Protein AF-A0A2L2XME9-F1 (afdb_monomer)

Foldseek 3Di:
DPDQDEAEACPDPVVVVVCVVVVRPHYDHPVVHNDDDPVVVVVVVVVCCVPDDPVVVVVVD

Structure (mmCIF, N/CA/C/O backbone):
data_AF-A0A2L2XME9-F1
#
_entry.id   AF-A0A2L2XME9-F1
#
loop_
_atom_site.group_PDB
_atom_site.id
_atom_site.type_symbol
_atom_site.label_atom_id
_atom_site.label_alt_id
_atom_site.label_comp_id
_atom_site.label_asym_id
_atom_site.label_entity_id
_atom_site.label_seq_id
_atom_site.pdbx_PDB_ins_code
_atom_site.Cartn_x
_atom_site.Cartn_y
_atom_site.Cartn_z
_atom_site.occupancy
_atom_site.B_iso_or_equiv
_atom_site.auth_seq_id
_atom_site.auth_comp_id
_atom_site.auth_asym_id
_atom_site.auth_atom_id
_atom_site.pdbx_PDB_model_num
ATOM 1 N N . MET A 1 1 ? -2.689 13.509 19.432 1.00 50.28 1 MET A N 1
ATOM 2 C CA . MET A 1 1 ? -1.895 13.159 18.233 1.00 50.28 1 MET A CA 1
ATOM 3 C C . MET A 1 1 ? -2.854 12.645 17.170 1.00 50.28 1 MET A C 1
ATOM 5 O O . MET A 1 1 ? -3.539 11.675 17.448 1.00 50.28 1 MET A O 1
ATOM 9 N N . ASN A 1 2 ? -2.930 13.295 16.003 1.00 80.38 2 ASN A N 1
ATOM 10 C CA . ASN A 1 2 ? -3.703 12.820 14.845 1.00 80.38 2 ASN A CA 1
ATOM 11 C C . ASN A 1 2 ? -2.751 12.128 13.867 1.00 80.38 2 ASN A C 1
ATOM 13 O O . ASN A 1 2 ? -2.339 12.711 12.867 1.00 80.38 2 ASN A O 1
ATOM 17 N N . LEU A 1 3 ? -2.339 10.908 14.206 1.00 82.75 3 LEU A N 1
ATOM 18 C CA . LEU A 1 3 ? -1.488 10.099 13.340 1.00 82.75 3 LEU A CA 1
ATOM 19 C C . LEU A 1 3 ? -2.368 9.188 12.488 1.00 82.7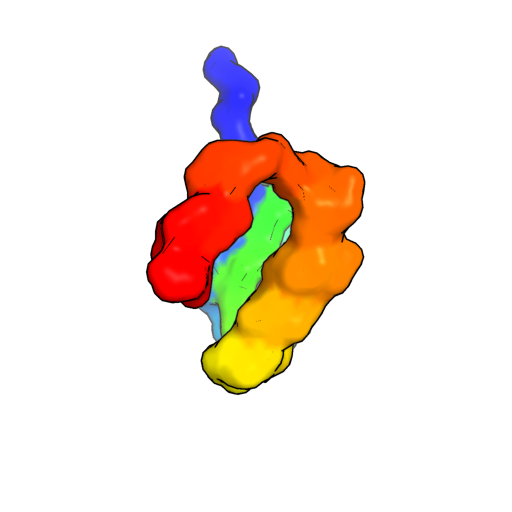5 3 LEU A C 1
ATOM 21 O O . LEU A 1 3 ? -3.184 8.435 13.017 1.00 82.75 3 LEU A O 1
ATOM 25 N N . ARG A 1 4 ? -2.201 9.264 11.166 1.00 83.06 4 ARG A N 1
ATOM 26 C CA . ARG A 1 4 ? -2.791 8.299 10.238 1.00 83.06 4 ARG A CA 1
ATOM 27 C C . ARG A 1 4 ? -1.910 7.053 10.228 1.00 83.06 4 ARG A C 1
ATOM 29 O O . ARG A 1 4 ? -0.724 7.147 9.926 1.00 83.06 4 ARG A O 1
ATOM 36 N N . VAL A 1 5 ? -2.491 5.909 10.573 1.00 86.25 5 VAL A N 1
ATOM 37 C CA . VAL A 1 5 ? -1.811 4.609 10.559 1.00 86.25 5 VAL A CA 1
ATOM 38 C C . VAL A 1 5 ? -2.223 3.854 9.303 1.00 86.25 5 VAL A C 1
ATOM 40 O O . VAL A 1 5 ? -3.414 3.739 9.016 1.00 86.25 5 VAL A O 1
ATOM 43 N N . ILE A 1 6 ? -1.230 3.334 8.586 1.00 91.2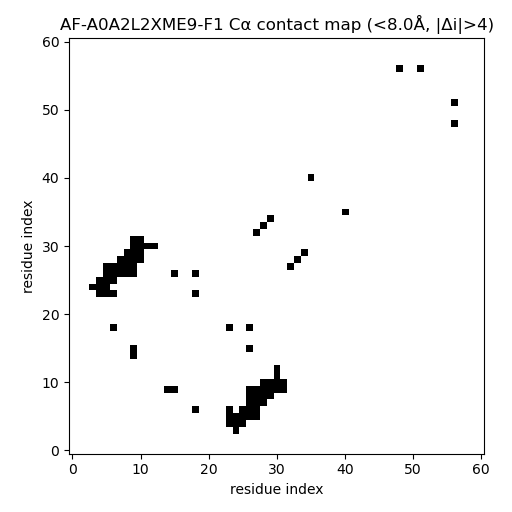5 6 ILE A N 1
ATOM 44 C CA . ILE A 1 6 ? -1.410 2.474 7.416 1.00 91.25 6 ILE A CA 1
ATOM 45 C C . ILE A 1 6 ? -0.871 1.094 7.788 1.00 91.25 6 ILE A C 1
ATOM 47 O O . ILE A 1 6 ? 0.304 0.965 8.138 1.00 91.25 6 ILE A O 1
ATOM 51 N N . ALA A 1 7 ? -1.719 0.069 7.737 1.00 93.44 7 ALA A N 1
ATOM 52 C CA . ALA A 1 7 ? -1.288 -1.307 7.960 1.00 93.44 7 ALA A CA 1
ATOM 53 C C . ALA A 1 7 ? -0.649 -1.865 6.678 1.00 93.44 7 ALA A C 1
ATOM 55 O O . ALA A 1 7 ? -1.250 -1.810 5.608 1.00 93.44 7 ALA A O 1
ATOM 56 N N . VAL A 1 8 ? 0.565 -2.405 6.767 1.00 94.12 8 VAL A N 1
ATOM 57 C CA . VAL A 1 8 ? 1.301 -2.967 5.619 1.00 94.12 8 VAL A CA 1
ATOM 58 C C . VAL A 1 8 ? 1.419 -4.488 5.732 1.00 94.12 8 VAL A C 1
ATOM 60 O O . VAL A 1 8 ? 1.370 -5.032 6.832 1.00 94.12 8 VAL A O 1
ATOM 63 N N . GLY A 1 9 ? 1.588 -5.176 4.599 1.00 91.62 9 GLY A N 1
ATOM 64 C CA . GLY A 1 9 ? 1.730 -6.638 4.561 1.00 91.62 9 GLY A CA 1
ATOM 65 C C . GLY A 1 9 ? 0.398 -7.401 4.555 1.00 91.62 9 GLY A C 1
ATOM 66 O O . GLY A 1 9 ? 0.326 -8.526 5.042 1.00 91.62 9 GLY A O 1
ATOM 67 N N . GLY A 1 10 ? -0.674 -6.800 4.025 1.00 92.94 10 GLY A N 1
ATOM 68 C CA . GLY A 1 10 ? -1.950 -7.492 3.802 1.00 92.94 10 GLY A CA 1
ATOM 69 C C . GLY A 1 10 ? -1.853 -8.525 2.673 1.00 92.94 10 GLY A C 1
ATOM 70 O O . GLY A 1 10 ? -2.073 -8.199 1.507 1.00 92.94 10 GLY A O 1
ATOM 71 N N . GLU A 1 11 ? -1.510 -9.765 3.005 1.00 95.69 11 GLU A N 1
ATOM 72 C CA . GLU A 1 11 ? -1.237 -10.858 2.056 1.00 95.69 11 GLU A CA 1
ATOM 73 C C . GLU A 1 11 ? -2.337 -11.930 2.023 1.00 95.69 11 GLU A C 1
ATOM 75 O O . GLU A 1 11 ? -2.325 -12.806 1.161 1.00 95.69 11 GLU A O 1
ATOM 80 N N . SER A 1 12 ? -3.327 -11.838 2.914 1.00 95.81 12 SER A N 1
ATOM 81 C CA . SER A 1 12 ? -4.436 -12.786 3.021 1.00 95.81 12 SER A CA 1
ATOM 82 C C . SER A 1 12 ? -5.741 -12.127 3.473 1.00 95.81 12 SER A C 1
ATOM 84 O O . SER A 1 12 ? -5.745 -11.092 4.146 1.00 95.81 12 SER A O 1
ATOM 86 N N . ALA A 1 13 ? -6.868 -12.786 3.183 1.00 95.50 13 ALA A N 1
ATOM 87 C CA . ALA A 1 13 ? -8.183 -12.375 3.677 1.00 95.50 13 ALA A CA 1
ATOM 88 C C . ALA A 1 13 ? -8.261 -12.342 5.217 1.00 95.50 13 ALA A C 1
ATOM 90 O O . ALA A 1 13 ? -8.904 -11.462 5.784 1.00 95.50 13 ALA A O 1
ATOM 91 N N . GLN A 1 14 ? -7.574 -13.261 5.903 1.00 96.56 14 GLN A N 1
ATOM 92 C CA . GLN A 1 14 ? -7.566 -13.312 7.367 1.00 96.56 14 GLN A CA 1
ATOM 93 C C . GLN A 1 14 ? -6.874 -12.086 7.984 1.00 96.56 14 GLN A C 1
ATOM 95 O O . GLN A 1 14 ? -7.342 -11.550 8.985 1.00 96.56 14 GLN A O 1
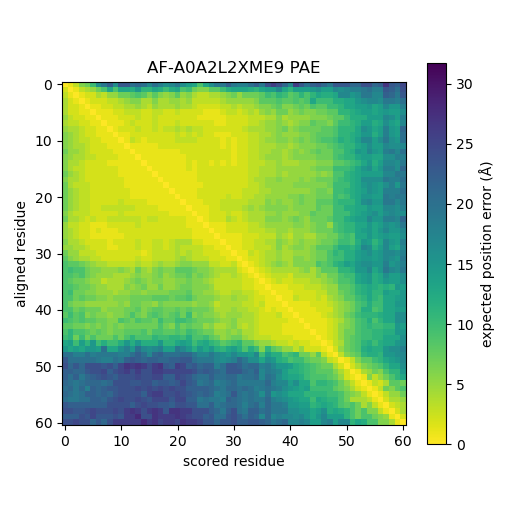ATOM 100 N N . GLN A 1 15 ? -5.790 -11.597 7.374 1.00 95.25 15 GLN A N 1
ATOM 101 C CA . GLN A 1 15 ? -5.124 -10.366 7.819 1.00 95.25 15 GLN A CA 1
ATOM 102 C C . GLN A 1 15 ? -6.001 -9.126 7.601 1.00 95.25 15 GLN A C 1
ATOM 104 O O . GLN A 1 15 ? -5.976 -8.212 8.425 1.00 95.25 15 GLN A O 1
ATOM 109 N N . LEU A 1 16 ? -6.806 -9.097 6.534 1.00 93.88 16 LEU A N 1
ATOM 110 C CA . LEU A 1 16 ? -7.756 -8.006 6.296 1.00 93.88 16 LEU A CA 1
ATOM 111 C C . LEU A 1 16 ? -8.879 -7.968 7.332 1.00 93.88 16 LEU A C 1
ATOM 113 O O . LEU A 1 16 ? -9.216 -6.886 7.807 1.00 93.88 16 LEU A O 1
ATOM 117 N N . ASP A 1 17 ? -9.413 -9.126 7.722 1.00 95.56 17 ASP A N 1
ATOM 118 C CA . ASP A 1 17 ? -10.410 -9.220 8.797 1.00 95.56 17 ASP A CA 1
ATOM 119 C C . ASP A 1 17 ? -9.844 -8.691 10.128 1.00 95.56 17 ASP A C 1
ATOM 121 O O . ASP A 1 17 ? -10.496 -7.916 10.827 1.00 95.56 17 ASP A O 1
ATOM 125 N N . ILE A 1 18 ? -8.581 -9.001 10.446 1.00 94.75 18 ILE A N 1
ATOM 126 C CA . ILE A 1 18 ? -7.895 -8.417 11.612 1.00 94.75 18 ILE A CA 1
ATOM 127 C C . ILE A 1 18 ? -7.796 -6.889 11.486 1.00 94.75 18 ILE A C 1
ATOM 129 O O . ILE A 1 18 ? -8.126 -6.181 12.436 1.00 94.75 18 ILE A O 1
ATOM 133 N N . CYS A 1 19 ? -7.389 -6.368 10.324 1.00 93.50 19 CYS A N 1
ATOM 134 C CA . CYS A 1 19 ? -7.288 -4.922 10.095 1.00 93.50 19 CYS A CA 1
ATOM 135 C C . CYS A 1 19 ? -8.645 -4.217 10.262 1.00 93.50 19 CYS A C 1
ATOM 137 O O . CYS A 1 19 ? -8.708 -3.147 10.864 1.00 93.50 19 CYS A O 1
ATOM 139 N N . GLN A 1 20 ? -9.736 -4.829 9.793 1.00 91.56 20 GLN A N 1
ATOM 140 C CA . GLN A 1 20 ? -11.090 -4.304 9.989 1.00 91.56 20 GLN A CA 1
ATOM 141 C C . GLN A 1 20 ? -11.483 -4.272 11.468 1.00 91.56 20 GLN A C 1
ATOM 143 O O . GLN A 1 20 ? -12.002 -3.265 11.945 1.00 91.56 20 GLN A O 1
ATOM 148 N N . ARG A 1 21 ? -11.195 -5.340 12.220 1.00 95.88 21 ARG A N 1
ATOM 149 C CA . ARG A 1 21 ? -11.492 -5.412 13.663 1.00 95.88 21 ARG A CA 1
ATOM 150 C C . ARG A 1 21 ? -10.690 -4.411 14.492 1.00 95.88 21 ARG A C 1
ATOM 152 O O . ARG A 1 21 ? -11.165 -3.978 15.537 1.00 95.88 21 ARG A O 1
ATOM 159 N N . LEU A 1 22 ? -9.492 -4.051 14.037 1.00 92.62 22 LEU A N 1
ATOM 160 C CA . LEU A 1 22 ? -8.626 -3.056 14.676 1.00 92.62 22 LEU A CA 1
ATOM 161 C C . LEU A 1 22 ? -8.898 -1.616 14.205 1.00 92.62 22 LEU A C 1
ATOM 163 O O . LEU A 1 22 ? -8.151 -0.712 14.571 1.00 92.62 22 LEU A O 1
ATOM 167 N N . ASP A 1 23 ? -9.946 -1.398 13.404 1.00 90.75 23 ASP A N 1
ATOM 168 C CA . ASP A 1 23 ? -10.301 -0.101 12.814 1.00 90.75 23 ASP A 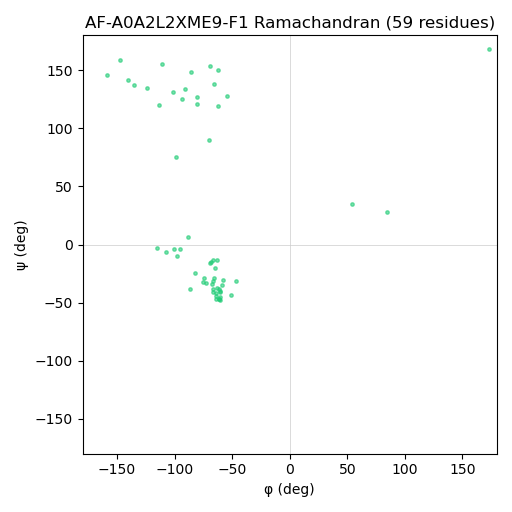CA 1
ATOM 169 C C . ASP A 1 23 ? -9.145 0.552 12.026 1.00 90.75 23 ASP A C 1
ATOM 171 O O . ASP A 1 23 ? -8.975 1.776 11.997 1.00 90.75 23 ASP A O 1
ATOM 175 N N . CYS A 1 24 ? -8.325 -0.270 11.360 1.00 91.31 24 CYS A N 1
ATOM 176 C CA . CYS A 1 24 ? -7.316 0.227 10.434 1.00 91.31 24 CYS A CA 1
ATOM 177 C C . CYS A 1 24 ? -8.010 0.958 9.278 1.00 91.31 24 CYS A C 1
ATOM 179 O O . CYS A 1 24 ? -8.786 0.366 8.529 1.00 91.31 24 CYS A O 1
ATOM 181 N N . LYS A 1 25 ? -7.711 2.251 9.113 1.00 91.25 25 LYS A N 1
ATOM 182 C CA . LYS A 1 25 ? -8.321 3.080 8.061 1.00 91.25 25 LYS A CA 1
ATOM 183 C C . LYS A 1 25 ? -7.773 2.779 6.670 1.00 91.25 25 LYS A C 1
ATOM 185 O O . LYS A 1 25 ? -8.489 2.951 5.691 1.00 91.25 25 LYS A O 1
ATOM 190 N N . GLU A 1 26 ? -6.522 2.337 6.588 1.00 93.06 26 GLU A N 1
ATOM 191 C CA . GLU A 1 26 ? -5.841 2.031 5.332 1.00 93.06 26 GLU A CA 1
ATOM 192 C C . GLU A 1 26 ? -4.995 0.767 5.484 1.00 93.06 26 GLU A C 1
ATOM 194 O O . GLU A 1 26 ? -4.362 0.548 6.523 1.00 93.06 26 GLU A O 1
ATOM 199 N N . VAL A 1 27 ? -4.981 -0.056 4.432 1.00 93.31 27 VAL A N 1
ATOM 200 C CA . VAL A 1 27 ? -4.193 -1.288 4.359 1.00 93.31 27 VAL A CA 1
ATOM 201 C C . VAL A 1 27 ? -3.510 -1.372 2.996 1.00 93.31 27 VAL A C 1
ATOM 203 O O . VAL A 1 27 ? -4.138 -1.115 1.970 1.00 93.31 27 VAL A O 1
ATOM 206 N N . GLN A 1 28 ? -2.241 -1.774 2.977 1.00 93.94 28 GLN A N 1
ATOM 207 C CA . GLN A 1 28 ? -1.481 -2.066 1.767 1.00 93.94 28 GLN A CA 1
ATOM 208 C C . GLN A 1 28 ? -0.930 -3.492 1.816 1.00 93.94 28 GLN A C 1
ATOM 210 O O . GLN A 1 28 ? -0.344 -3.930 2.808 1.00 93.94 28 GLN A O 1
ATOM 215 N N . GLY A 1 29 ? -1.068 -4.222 0.715 1.00 92.94 29 GLY A N 1
ATOM 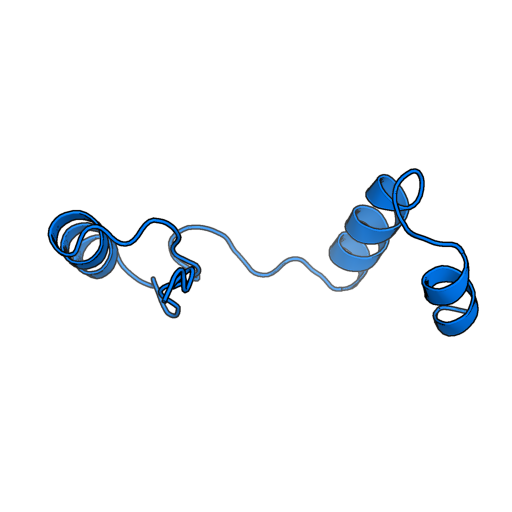216 C CA . GLY A 1 29 ? -0.465 -5.539 0.581 1.00 92.94 29 GLY A CA 1
ATOM 217 C C . GLY A 1 29 ? -0.894 -6.260 -0.686 1.00 92.94 29 GLY A C 1
ATOM 218 O O . GLY A 1 29 ? -1.832 -5.844 -1.370 1.00 92.94 29 GLY A O 1
ATOM 219 N N . PHE A 1 30 ? -0.185 -7.350 -0.979 1.00 91.12 30 PHE A N 1
ATOM 220 C CA . PHE A 1 30 ? -0.330 -8.126 -2.210 1.00 91.12 30 PHE A CA 1
ATOM 221 C C . PHE A 1 30 ? -1.752 -8.657 -2.438 1.00 91.12 30 PHE A C 1
ATOM 223 O O . PHE A 1 30 ? -2.186 -8.792 -3.581 1.00 91.12 30 PHE A O 1
ATOM 230 N N . TRP A 1 31 ? -2.492 -8.934 -1.360 1.00 90.62 31 TRP A N 1
ATOM 231 C CA . TRP A 1 31 ? -3.867 -9.423 -1.456 1.00 90.62 31 TRP A CA 1
ATOM 232 C C . TRP A 1 31 ? -4.827 -8.385 -2.043 1.00 90.62 31 TRP A C 1
ATOM 234 O O . TRP A 1 31 ? -5.802 -8.742 -2.697 1.00 90.62 31 TRP A O 1
ATOM 244 N N . LEU A 1 32 ? -4.561 -7.099 -1.805 1.00 89.56 32 LEU A N 1
ATOM 245 C CA . LEU A 1 32 ? -5.398 -5.998 -2.283 1.00 89.56 32 LEU A CA 1
ATOM 246 C C . LEU A 1 32 ? -5.016 -5.568 -3.697 1.00 89.56 32 LEU A C 1
ATOM 248 O O . LEU A 1 32 ? -5.868 -5.198 -4.499 1.00 89.56 32 LEU A O 1
ATOM 252 N N . THR A 1 33 ? -3.721 -5.570 -3.990 1.00 87.81 33 THR A N 1
ATOM 253 C CA . THR A 1 33 ? -3.184 -5.051 -5.242 1.00 87.81 33 THR A CA 1
ATOM 254 C C . THR A 1 33 ? -1.813 -5.655 -5.509 1.00 87.81 33 THR A C 1
ATOM 256 O O . THR A 1 33 ? -1.033 -5.909 -4.590 1.00 87.81 33 THR A O 1
ATOM 259 N N . ARG A 1 34 ? -1.510 -5.884 -6.788 1.00 83.56 34 ARG A N 1
ATOM 260 C CA . ARG A 1 34 ? -0.172 -6.294 -7.217 1.00 83.56 34 ARG A CA 1
ATOM 261 C C . ARG A 1 34 ? 0.701 -5.068 -7.437 1.00 83.56 34 ARG A C 1
ATOM 263 O O 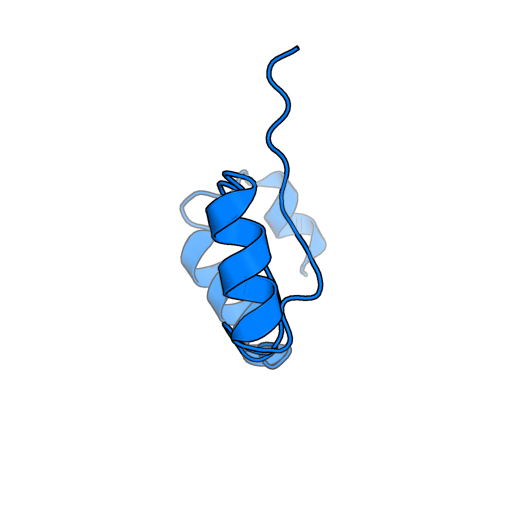. ARG A 1 34 ? 0.220 -4.024 -7.870 1.00 83.56 34 ARG A O 1
ATOM 270 N N . THR A 1 35 ? 1.999 -5.225 -7.196 1.00 84.75 35 THR A N 1
ATOM 271 C CA . THR A 1 35 ? 2.989 -4.201 -7.532 1.00 84.75 35 THR A CA 1
ATOM 272 C C . THR A 1 35 ? 2.872 -3.846 -9.010 1.00 84.75 35 THR A C 1
ATOM 274 O O . THR A 1 35 ? 2.880 -4.730 -9.870 1.00 84.75 35 THR A O 1
ATOM 277 N N . LEU A 1 36 ? 2.745 -2.552 -9.288 1.00 86.75 36 LEU A N 1
ATOM 278 C CA . LEU A 1 36 ? 2.794 -2.034 -10.648 1.00 86.75 36 LEU A CA 1
ATOM 279 C C . LEU A 1 36 ? 4.164 -2.319 -11.262 1.00 86.75 36 LEU A C 1
ATOM 281 O O . LEU A 1 36 ? 5.177 -2.360 -10.555 1.00 86.75 36 LEU A O 1
ATOM 285 N N . LYS A 1 37 ? 4.205 -2.490 -12.583 1.00 89.94 37 LYS A N 1
ATOM 286 C CA . LYS A 1 37 ? 5.488 -2.530 -13.279 1.00 89.94 37 LYS A CA 1
ATOM 287 C C . LYS A 1 37 ? 6.129 -1.139 -13.252 1.00 89.94 37 LYS A C 1
ATOM 289 O O . LYS A 1 37 ? 5.398 -0.148 -13.174 1.00 89.94 37 LYS A O 1
ATOM 294 N N . PRO A 1 38 ? 7.466 -1.035 -13.333 1.00 86.50 38 PRO A N 1
ATOM 295 C CA . PRO A 1 38 ? 8.147 0.258 -13.324 1.00 86.50 38 PRO A CA 1
ATOM 296 C C . PRO A 1 38 ? 7.580 1.251 -14.349 1.00 86.50 38 PRO A C 1
ATOM 298 O O . PRO A 1 38 ? 7.323 2.402 -14.005 1.00 86.50 38 PRO A O 1
ATOM 301 N N . GLU A 1 39 ? 7.302 0.794 -15.571 1.00 86.69 39 GLU A N 1
ATOM 302 C CA . GLU A 1 39 ? 6.721 1.611 -16.639 1.00 86.69 39 GLU A CA 1
ATOM 303 C C . GLU A 1 39 ? 5.327 2.159 -16.287 1.00 86.69 39 GLU A C 1
ATOM 305 O O . GLU A 1 39 ? 5.029 3.322 -16.565 1.00 86.69 39 GLU A O 1
ATOM 310 N N . ASP A 1 40 ? 4.504 1.360 -15.606 1.00 86.25 40 ASP A N 1
ATOM 311 C CA . ASP A 1 40 ? 3.153 1.742 -15.192 1.00 86.25 40 ASP A CA 1
ATOM 312 C C . ASP A 1 40 ? 3.193 2.760 -14.041 1.00 86.25 40 ASP A C 1
ATOM 314 O O . ASP A 1 40 ? 2.354 3.660 -13.973 1.00 86.25 40 ASP A O 1
ATOM 318 N N . VAL A 1 41 ? 4.191 2.663 -13.151 1.00 85.94 41 VAL A N 1
ATOM 319 C CA . VAL A 1 41 ? 4.411 3.636 -12.067 1.00 85.94 41 VAL A CA 1
ATOM 320 C C . VAL A 1 41 ? 4.759 5.005 -12.641 1.00 85.94 41 VAL A C 1
ATOM 322 O O . VAL A 1 41 ? 4.175 6.006 -12.225 1.00 85.94 41 VAL A O 1
ATOM 325 N N . THR A 1 42 ? 5.671 5.064 -13.614 1.00 83.19 42 THR A N 1
ATOM 326 C CA . THR A 1 42 ? 6.045 6.326 -14.266 1.00 83.19 42 THR A CA 1
ATOM 327 C C . THR A 1 42 ? 4.839 6.970 -14.947 1.00 83.19 42 THR A C 1
ATOM 329 O O . THR A 1 42 ? 4.600 8.161 -14.755 1.00 83.19 42 THR A O 1
ATOM 332 N N . GLN A 1 43 ? 4.029 6.193 -15.675 1.00 83.50 43 GLN A N 1
ATOM 333 C CA . GLN A 1 43 ? 2.809 6.703 -16.310 1.00 83.50 43 GLN A CA 1
ATOM 334 C C . GLN A 1 43 ? 1.778 7.190 -15.289 1.00 83.50 43 GLN A C 1
ATOM 336 O O . GLN A 1 43 ? 1.186 8.253 -15.471 1.00 83.50 43 GLN A O 1
ATOM 341 N N . LEU A 1 44 ? 1.591 6.460 -14.187 1.00 84.62 44 LEU A N 1
ATOM 342 C CA . LEU A 1 44 ? 0.686 6.867 -13.116 1.00 84.62 44 LEU A CA 1
ATOM 343 C C . LEU A 1 44 ? 1.121 8.205 -12.506 1.00 84.62 44 LEU A C 1
ATOM 345 O O . LEU A 1 44 ? 0.295 9.107 -12.377 1.00 84.62 44 LEU A O 1
ATOM 349 N N . LEU A 1 45 ? 2.406 8.354 -12.178 1.00 82.50 45 LEU A N 1
ATOM 350 C CA . LEU A 1 45 ? 2.952 9.589 -11.612 1.00 82.50 45 LEU A CA 1
ATOM 351 C C . LEU A 1 45 ? 2.793 10.766 -12.581 1.00 82.50 45 LEU A C 1
ATOM 353 O O . LEU A 1 45 ? 2.281 11.810 -12.185 1.00 82.50 45 LEU A O 1
ATOM 357 N N . LEU A 1 46 ? 3.132 10.575 -13.860 1.00 81.88 46 LEU A N 1
ATOM 358 C CA . LEU A 1 46 ? 2.974 11.594 -14.902 1.00 81.88 46 LEU A CA 1
ATOM 359 C C . LEU A 1 46 ? 1.507 11.975 -15.141 1.00 81.88 46 LEU A C 1
ATOM 361 O O . LEU A 1 46 ? 1.203 13.153 -15.308 1.00 81.88 46 LEU A O 1
ATOM 365 N N . SER A 1 47 ? 0.580 11.013 -15.084 1.00 80.50 47 SER A N 1
ATOM 366 C CA . SER A 1 47 ? -0.863 11.276 -15.211 1.00 80.50 47 SER A CA 1
ATOM 367 C C . SER A 1 47 ? -1.423 12.130 -14.067 1.00 80.50 47 SER A C 1
ATOM 369 O O . SER A 1 47 ? -2.474 12.753 -14.206 1.00 80.50 47 SER A O 1
ATOM 371 N N . LYS A 1 48 ? -0.711 12.171 -12.934 1.00 72.62 48 LYS A N 1
ATOM 372 C CA . LYS A 1 48 ? -1.018 12.988 -11.757 1.00 72.62 48 LYS A CA 1
ATOM 373 C C . LYS A 1 48 ? -0.165 14.261 -11.681 1.00 72.62 48 LYS A C 1
ATOM 375 O O . LYS A 1 48 ? -0.410 15.095 -10.814 1.00 72.62 48 LYS A O 1
ATOM 380 N N . CYS A 1 49 ? 0.785 14.466 -12.601 1.00 62.41 49 CYS A N 1
ATOM 381 C CA . CYS A 1 49 ? 1.671 15.635 -12.610 1.00 62.41 49 CYS A CA 1
ATOM 382 C C . CYS A 1 49 ? 0.972 16.970 -12.898 1.00 62.41 49 CYS A C 1
ATOM 384 O O . CYS A 1 49 ? 1.560 18.007 -12.611 1.00 62.41 49 CYS A O 1
ATOM 386 N N . SER A 1 50 ? -0.279 16.990 -13.370 1.00 59.41 50 SER A N 1
ATOM 387 C CA . SER A 1 50 ? -1.088 18.221 -13.381 1.00 59.41 50 SER A CA 1
ATOM 388 C C . SER A 1 50 ? -1.371 18.774 -11.972 1.00 59.41 50 SER A C 1
ATOM 390 O O . SER A 1 50 ? -1.795 19.918 -11.847 1.00 59.41 50 SER A O 1
ATOM 392 N N . GLU A 1 51 ? -1.112 17.986 -10.921 1.00 60.34 51 GLU A N 1
ATOM 393 C CA . GLU A 1 51 ? -1.269 18.351 -9.506 1.00 60.34 51 GLU A CA 1
ATOM 394 C C . GLU A 1 51 ? 0.070 18.382 -8.734 1.00 60.34 51 GLU A C 1
ATOM 396 O O . GLU A 1 51 ? 0.088 18.733 -7.552 1.00 60.34 51 GLU A O 1
ATOM 401 N N . LEU A 1 52 ? 1.204 18.030 -9.363 1.00 57.88 52 LEU A N 1
ATOM 402 C CA . LEU A 1 52 ? 2.507 17.985 -8.687 1.00 57.88 52 LEU A CA 1
ATOM 403 C C . LEU A 1 52 ? 3.242 19.332 -8.795 1.00 57.88 52 LEU A C 1
ATOM 405 O O . LEU A 1 52 ? 3.343 19.903 -9.883 1.00 57.88 52 LEU A O 1
ATOM 409 N N . PRO A 1 53 ? 3.805 19.850 -7.691 1.00 58.38 53 PRO A N 1
ATOM 410 C CA . PRO A 1 53 ? 4.561 21.094 -7.727 1.00 58.38 53 PRO A CA 1
ATOM 411 C C . PRO A 1 53 ? 5.846 20.942 -8.565 1.00 58.38 53 PRO A C 1
ATOM 413 O O . PRO A 1 53 ? 6.554 19.941 -8.457 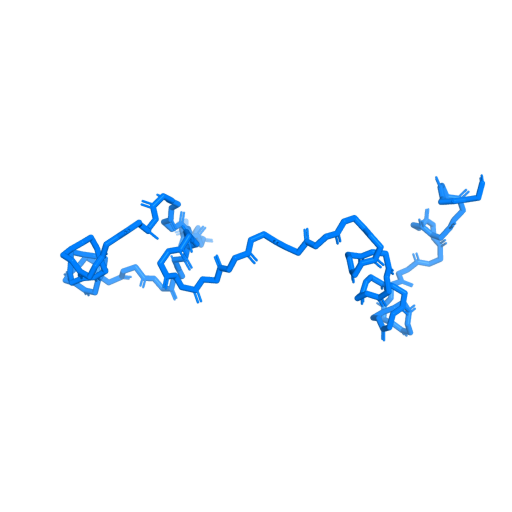1.00 58.38 53 PRO A O 1
ATOM 416 N N . GLN A 1 54 ? 6.157 21.961 -9.383 1.00 57.47 54 GLN A N 1
ATOM 417 C CA . GLN A 1 54 ? 7.196 21.951 -10.437 1.00 57.47 54 GLN A CA 1
ATOM 418 C C . GLN A 1 54 ? 8.563 21.365 -10.022 1.00 57.47 54 GLN A C 1
ATOM 420 O O . GLN A 1 54 ? 9.223 20.730 -10.838 1.00 57.47 54 GLN A O 1
ATOM 425 N N . HIS A 1 55 ? 8.967 21.493 -8.756 1.00 60.94 55 HIS A N 1
ATOM 426 C CA . HIS A 1 55 ? 10.259 21.012 -8.248 1.00 60.94 55 HIS A CA 1
ATOM 427 C C . HIS A 1 55 ? 10.421 19.478 -8.209 1.00 60.94 55 HIS A C 1
ATOM 429 O O . HIS A 1 55 ? 11.540 18.991 -8.052 1.00 60.94 55 HIS A O 1
ATOM 435 N N . PHE A 1 56 ? 9.339 18.698 -8.328 1.00 56.94 56 PHE A N 1
ATOM 436 C CA . PHE A 1 56 ? 9.426 17.234 -8.455 1.00 56.94 56 PHE A CA 1
ATOM 437 C C . PHE A 1 56 ? 9.708 16.775 -9.892 1.00 56.94 56 PHE A C 1
ATOM 439 O O . PHE A 1 56 ? 10.272 15.701 -10.087 1.00 56.94 56 PHE A O 1
ATOM 446 N N . ILE A 1 57 ? 9.354 17.590 -10.890 1.00 57.47 57 ILE A N 1
ATOM 447 C CA . ILE A 1 57 ? 9.475 17.244 -12.314 1.00 57.47 57 ILE A CA 1
ATOM 448 C C . ILE A 1 57 ? 10.940 17.329 -12.773 1.00 57.47 57 ILE A C 1
ATOM 450 O O . ILE A 1 57 ? 11.384 16.522 -13.584 1.00 57.47 57 ILE A O 1
ATOM 454 N N . GLU A 1 58 ? 11.728 18.238 -12.195 1.00 56.25 58 GLU A N 1
ATOM 455 C CA . GLU A 1 58 ? 13.129 18.476 -12.577 1.00 56.25 58 GLU A CA 1
ATOM 456 C C . GLU A 1 58 ? 14.094 17.331 -12.223 1.00 56.25 58 GLU A C 1
ATOM 458 O O . GLU A 1 58 ? 15.192 17.281 -12.764 1.00 56.25 58 GLU A O 1
ATOM 463 N N . LYS A 1 59 ? 13.708 16.398 -11.341 1.00 53.84 59 LYS A N 1
ATOM 464 C CA . LYS A 1 59 ? 14.564 15.269 -10.918 1.00 53.84 59 LYS A CA 1
ATOM 465 C C . LYS A 1 59 ? 14.338 13.968 -11.693 1.00 53.84 59 LYS A C 1
ATOM 467 O O . LYS A 1 59 ? 15.018 12.985 -11.410 1.00 53.84 59 LYS A O 1
ATOM 472 N N . ILE A 1 60 ? 13.363 13.938 -12.601 1.00 56.28 60 ILE A N 1
ATOM 473 C CA . ILE A 1 60 ? 12.997 12.735 -13.369 1.00 56.28 60 ILE A CA 1
ATOM 474 C C . ILE A 1 60 ? 13.646 12.733 -14.770 1.00 56.28 60 ILE A C 1
ATOM 476 O O . ILE A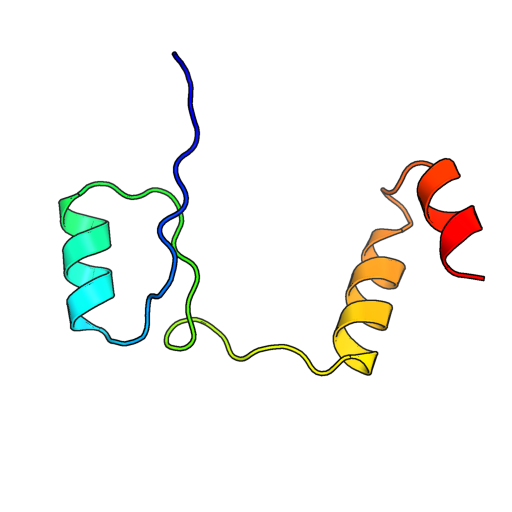 1 60 ? 13.639 11.696 -15.430 1.00 56.28 60 ILE A O 1
ATOM 480 N N . ASN A 1 61 ? 14.252 13.850 -15.194 1.00 43.84 61 ASN A N 1
ATOM 481 C CA . ASN A 1 61 ? 15.003 13.964 -16.450 1.00 43.84 61 ASN A CA 1
ATOM 482 C C . ASN A 1 61 ? 16.504 13.754 -16.245 1.00 43.84 61 ASN A C 1
ATOM 484 O O . ASN A 1 61 ? 17.073 14.447 -15.372 1.00 43.84 61 ASN A O 1
#

Sequence (61 aa):
MNLRVIAVGGESAQQLDICQRLDCKEVQGFWLTRTLKPEDVTQLLLSKCSELPQHFIEKIN

Solvent-accessible surface area (backbone atoms only — not comparable to full-atom values): 3946 Å² total; per-residue (Å²): 135,94,74,87,63,70,48,72,74,32,65,44,73,69,53,47,54,52,37,57,76,68,66,50,84,37,77,42,30,63,62,82,45,74,85,71,53,74,72,55,48,55,51,53,53,57,74,48,44,92,76,52,66,72,82,65,61,69,75,78,110

Radius of gyration: 15.92 Å; Cα contacts (8 Å, |Δi|>4): 44; chains: 1; bounding box: 26×35×35 Å

pLDDT: mean 81.79, 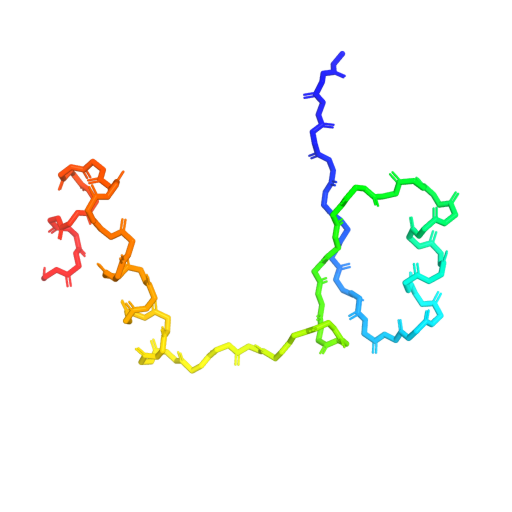std 14.71, range [43.84, 96.56]

Mean predicted aligned error: 8.69 Å

Secondary structure (DSSP, 8-state):
--PPPEEE---SHHHHHHHHHTT-SEEESTTT-PPPPHHHHHHHHHHTGGGS-GGGGGG--